Protein AF-A0A8I0HCQ2-F1 (afdb_monomer_lite)

Structure (mmCIF, N/CA/C/O backbone):
data_AF-A0A8I0HCQ2-F1
#
_entry.id   AF-A0A8I0HCQ2-F1
#
loop_
_atom_site.group_PDB
_atom_site.id
_atom_site.type_symbol
_atom_site.label_atom_id
_atom_site.label_alt_id
_atom_site.label_comp_id
_atom_site.label_asym_id
_atom_site.label_entity_id
_atom_site.label_seq_id
_atom_site.pdbx_PDB_ins_code
_atom_site.Cartn_x
_atom_site.Cartn_y
_atom_site.Cartn_z
_atom_site.occupancy
_atom_site.B_iso_or_equiv
_atom_site.auth_seq_id
_atom_site.auth_comp_id
_atom_site.auth_asym_id
_atom_site.auth_atom_id
_atom_site.pdbx_PDB_model_num
ATOM 1 N N . HIS A 1 1 ? -9.882 -11.339 -1.481 1.00 76.38 1 HIS A N 1
ATOM 2 C CA . HIS A 1 1 ? -9.170 -10.224 -0.811 1.00 76.38 1 HIS A CA 1
ATOM 3 C C . HIS A 1 1 ? -8.101 -9.730 -1.782 1.00 76.38 1 HIS A C 1
ATOM 5 O O . HIS A 1 1 ? -7.388 -10.578 -2.305 1.00 76.38 1 HIS A O 1
ATOM 11 N N . PRO A 1 2 ? -7.993 -8.423 -2.076 1.00 77.44 2 PRO A N 1
ATOM 12 C CA . PRO A 1 2 ? -7.195 -7.885 -3.193 1.00 77.44 2 PRO A CA 1
ATOM 13 C C . PRO A 1 2 ? -5.678 -8.141 -3.113 1.00 77.44 2 PRO A C 1
ATOM 15 O O . PRO A 1 2 ? -4.979 -7.949 -4.108 1.00 77.44 2 PRO A O 1
ATOM 18 N N . LEU A 1 3 ? -5.176 -8.599 -1.960 1.00 81.56 3 LEU A N 1
ATOM 19 C CA . LEU A 1 3 ? -3.800 -9.080 -1.794 1.00 81.56 3 LEU A CA 1
ATOM 20 C C . LEU A 1 3 ? -3.643 -10.597 -1.987 1.00 81.56 3 LEU A C 1
ATOM 22 O O . LEU A 1 3 ? -2.563 -11.046 -2.350 1.00 81.56 3 LEU A O 1
ATOM 26 N N . ASN A 1 4 ? -4.691 -11.392 -1.757 1.00 83.44 4 ASN A N 1
ATOM 27 C CA . ASN A 1 4 ? -4.573 -12.857 -1.700 1.00 83.44 4 ASN A CA 1
ATOM 28 C C . ASN A 1 4 ? -4.505 -13.488 -3.095 1.00 83.44 4 ASN A C 1
ATOM 30 O O . ASN A 1 4 ? -3.912 -14.547 -3.259 1.00 83.44 4 ASN A O 1
ATOM 34 N N . ASP A 1 5 ? -5.089 -12.815 -4.086 1.00 85.31 5 ASP A N 1
ATOM 35 C CA . ASP A 1 5 ? -5.152 -13.272 -5.477 1.00 85.31 5 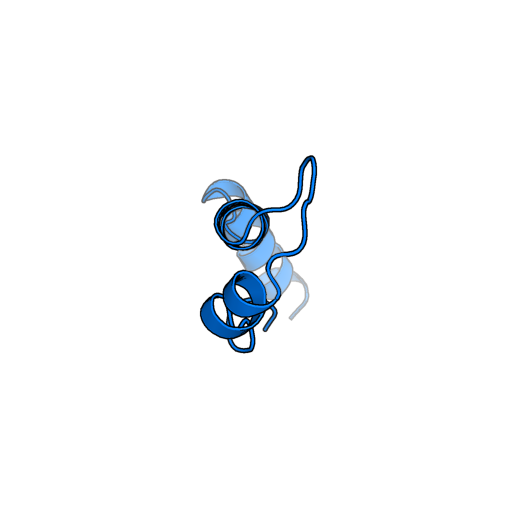ASP A CA 1
ATOM 36 C C . ASP A 1 5 ? -4.201 -12.473 -6.394 1.00 85.31 5 ASP A C 1
ATOM 38 O O . ASP A 1 5 ? -4.263 -12.580 -7.621 1.00 85.31 5 ASP A O 1
ATOM 42 N N . PHE A 1 6 ? -3.336 -11.627 -5.819 1.00 88.50 6 PHE A N 1
ATOM 43 C CA . PHE A 1 6 ? -2.412 -10.797 -6.586 1.00 88.50 6 PHE A CA 1
ATOM 44 C C . PHE A 1 6 ? -1.145 -11.572 -6.972 1.00 88.50 6 PHE A C 1
ATOM 46 O O . PHE A 1 6 ? -0.313 -11.895 -6.128 1.00 88.50 6 PHE A O 1
ATOM 53 N N . ASP A 1 7 ? -0.976 -11.823 -8.271 1.00 90.69 7 ASP A N 1
ATOM 54 C CA . ASP A 1 7 ? 0.208 -12.474 -8.843 1.00 90.69 7 ASP A CA 1
ATOM 55 C C . ASP A 1 7 ? 1.173 -11.426 -9.423 1.00 90.69 7 ASP A C 1
ATOM 57 O O . ASP A 1 7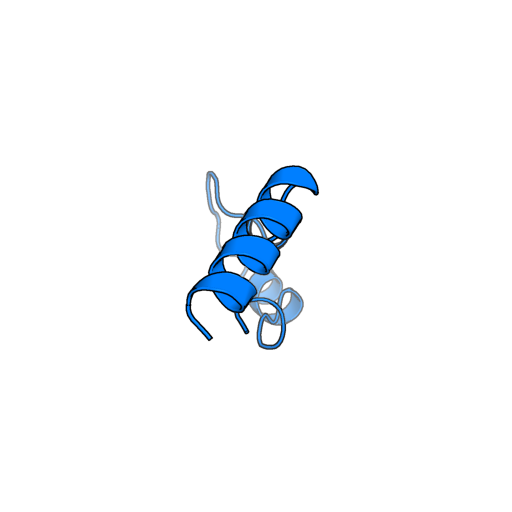 ? 1.102 -11.048 -10.601 1.00 90.69 7 ASP A O 1
ATOM 61 N N . SER A 1 8 ? 2.071 -10.931 -8.566 1.00 88.25 8 SER A N 1
ATOM 62 C CA . SER A 1 8 ? 3.080 -9.929 -8.928 1.00 88.25 8 SER A CA 1
ATOM 63 C C . SER A 1 8 ? 4.043 -10.436 -10.002 1.00 88.25 8 SER A C 1
ATOM 65 O O . SER A 1 8 ? 4.380 -9.693 -10.924 1.00 88.25 8 SER A O 1
ATOM 67 N N . LYS A 1 9 ? 4.429 -11.714 -9.940 1.00 89.25 9 LYS A N 1
ATOM 68 C CA . LYS A 1 9 ? 5.376 -12.324 -10.878 1.00 89.25 9 LYS A CA 1
ATOM 69 C C . LYS A 1 9 ? 4.804 -12.357 -12.292 1.00 89.25 9 LYS A C 1
ATOM 71 O O . LYS A 1 9 ? 5.430 -11.863 -13.227 1.00 89.25 9 LYS A O 1
ATOM 76 N N . ARG A 1 10 ? 3.574 -12.853 -12.447 1.00 91.56 10 ARG A N 1
ATOM 77 C CA . ARG A 1 10 ? 2.884 -12.863 -13.743 1.00 91.56 10 ARG A CA 1
ATOM 78 C C . ARG A 1 10 ? 2.646 -11.445 -14.260 1.00 91.56 10 ARG A C 1
ATOM 80 O O . ARG A 1 10 ? 2.566 -11.233 -15.469 1.00 91.56 10 ARG A O 1
ATOM 87 N N . TRP A 1 11 ? 2.452 -10.461 -13.380 1.00 87.31 11 TRP A N 1
ATOM 88 C CA . TRP A 1 11 ? 2.334 -9.056 -13.781 1.00 87.31 11 TRP A CA 1
ATOM 89 C C . TRP A 1 11 ? 3.651 -8.508 -14.350 1.00 87.31 11 TRP A C 1
ATOM 91 O O . TRP A 1 11 ? 3.642 -7.914 -15.428 1.00 87.31 11 TRP A O 1
ATOM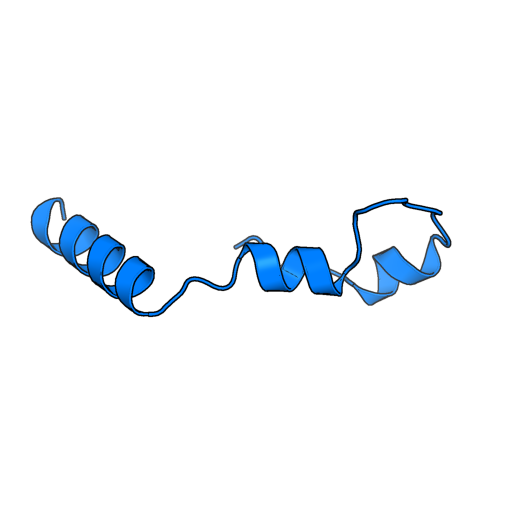 101 N N . GLU A 1 12 ? 4.777 -8.761 -13.682 1.00 87.38 12 GLU A N 1
ATOM 102 C CA . GLU A 1 12 ? 6.111 -8.305 -14.099 1.00 87.38 12 GLU A CA 1
ATOM 103 C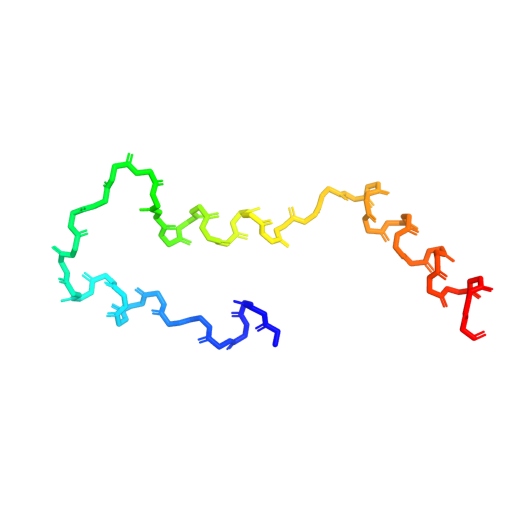 C . GLU A 1 12 ? 6.574 -8.938 -15.421 1.00 87.38 12 GLU A C 1
ATOM 105 O O . GLU A 1 12 ? 7.115 -8.244 -16.283 1.00 87.38 12 GLU A O 1
ATOM 110 N N . GLU A 1 13 ? 6.264 -10.219 -15.642 1.00 94.06 13 GLU A N 1
ATOM 111 C CA . GLU A 1 13 ? 6.559 -10.951 -16.887 1.00 94.06 13 GLU A CA 1
ATOM 112 C C . GLU A 1 13 ? 5.878 -10.358 -18.136 1.00 94.06 13 GLU A C 1
ATOM 114 O O . GLU A 1 13 ? 6.278 -10.644 -19.263 1.00 94.06 13 GLU A O 1
ATOM 119 N N . ARG A 1 14 ? 4.859 -9.501 -17.974 1.00 89.50 14 ARG A N 1
ATOM 120 C CA . ARG A 1 14 ? 4.189 -8.835 -19.105 1.00 89.50 14 ARG A CA 1
ATOM 121 C C . ARG A 1 14 ? 4.971 -7.645 -19.664 1.00 89.50 14 ARG A C 1
ATOM 123 O O . ARG A 1 14 ? 4.563 -7.108 -20.691 1.00 89.50 14 ARG A O 1
ATOM 130 N N . HIS A 1 15 ? 6.049 -7.212 -19.002 1.00 87.25 15 HIS A N 1
ATOM 131 C CA . HIS A 1 15 ? 6.904 -6.093 -19.428 1.00 87.25 15 HIS A CA 1
ATOM 132 C C . HIS A 1 15 ? 6.129 -4.806 -19.788 1.00 87.25 15 HIS A C 1
ATOM 134 O O . HIS A 1 15 ? 6.528 -4.035 -20.664 1.00 87.25 15 HIS A O 1
ATOM 140 N N . LEU A 1 16 ? 5.003 -4.561 -19.109 1.00 88.81 16 LEU A N 1
ATOM 141 C CA . LEU A 1 16 ? 4.163 -3.390 -19.341 1.00 88.81 16 LEU A CA 1
ATOM 142 C C . LEU A 1 16 ? 4.830 -2.145 -18.758 1.00 88.81 16 LEU A C 1
ATOM 144 O O . LEU A 1 16 ? 5.101 -2.074 -17.561 1.00 88.81 16 LEU A O 1
ATOM 148 N N . LYS A 1 17 ? 5.058 -1.133 -19.598 1.00 87.25 17 LYS A N 1
ATOM 149 C CA . LYS A 1 17 ? 5.579 0.157 -19.142 1.00 87.25 17 LYS A CA 1
ATOM 150 C C . LYS A 1 17 ? 4.446 1.005 -18.571 1.00 87.25 17 LYS A C 1
ATOM 152 O O . LYS A 1 17 ? 3.603 1.510 -19.309 1.00 87.25 17 LYS A O 1
ATOM 157 N N . THR A 1 18 ? 4.457 1.196 -17.261 1.00 87.25 18 THR A N 1
ATOM 158 C CA . THR A 1 18 ? 3.535 2.064 -16.522 1.00 87.25 18 THR A CA 1
ATOM 159 C C . THR A 1 18 ? 4.295 3.264 -15.957 1.00 87.25 18 THR A C 1
ATOM 161 O O . THR A 1 18 ? 5.471 3.171 -15.619 1.00 87.25 18 THR A O 1
ATOM 164 N N . TRP A 1 19 ? 3.631 4.418 -15.867 1.00 89.38 19 TRP A N 1
ATOM 165 C CA . TRP A 1 19 ? 4.236 5.644 -15.322 1.00 89.38 19 TRP A CA 1
ATOM 166 C C . TRP A 1 19 ? 4.063 5.799 -13.807 1.00 89.38 19 TRP A C 1
ATOM 168 O O . TRP A 1 19 ? 4.772 6.584 -13.190 1.00 89.38 19 TRP A O 1
ATOM 178 N N . TYR A 1 20 ? 3.111 5.075 -13.219 1.00 86.31 20 TYR A N 1
ATOM 179 C CA . TYR A 1 20 ? 2.697 5.254 -11.825 1.00 86.31 20 TYR A CA 1
ATOM 180 C C . TYR A 1 20 ? 2.457 3.918 -11.118 1.00 86.31 20 TYR A C 1
ATOM 182 O O . TYR A 1 20 ? 2.911 3.711 -9.999 1.00 86.31 20 TYR A O 1
ATOM 190 N N . TYR A 1 21 ? 1.788 2.978 -11.789 1.00 88.25 21 TYR A N 1
ATOM 191 C CA . TYR A 1 21 ? 1.466 1.682 -11.201 1.00 88.25 21 TYR A CA 1
ATOM 192 C C . TYR A 1 21 ? 2.692 0.767 -11.099 1.00 88.25 21 TYR A C 1
ATOM 194 O O . TYR A 1 21 ? 3.380 0.548 -12.094 1.00 88.25 21 TYR A O 1
ATOM 202 N N . THR A 1 22 ? 2.923 0.184 -9.923 1.00 89.69 22 THR A N 1
ATOM 203 C CA . THR A 1 22 ? 3.925 -0.868 -9.679 1.00 89.69 22 THR A CA 1
ATOM 204 C C . THR A 1 22 ? 3.336 -1.937 -8.760 1.00 89.69 22 THR A C 1
ATOM 206 O O . THR A 1 22 ? 2.382 -1.666 -8.030 1.00 89.69 22 THR A O 1
ATOM 209 N N . THR A 1 23 ? 3.908 -3.144 -8.761 1.00 90.12 23 THR A N 1
ATOM 210 C CA . THR A 1 23 ? 3.509 -4.232 -7.849 1.00 90.12 23 THR A CA 1
ATOM 211 C C . THR A 1 23 ? 3.638 -3.810 -6.380 1.00 90.12 23 THR A C 1
ATOM 213 O O . THR A 1 23 ? 2.735 -4.059 -5.588 1.00 90.12 23 THR A O 1
ATOM 216 N N . ASN A 1 24 ? 4.685 -3.057 -6.032 1.00 88.19 24 ASN A N 1
ATOM 217 C CA . ASN A 1 24 ? 4.866 -2.487 -4.692 1.00 88.19 24 ASN A CA 1
ATOM 218 C C . ASN A 1 24 ? 3.824 -1.417 -4.343 1.00 88.19 24 ASN A C 1
ATOM 220 O O . ASN A 1 24 ? 3.339 -1.384 -3.214 1.00 88.19 24 ASN A O 1
ATOM 224 N N . LEU A 1 25 ? 3.458 -0.557 -5.301 1.00 89.88 25 LEU A N 1
ATOM 225 C CA . LEU A 1 25 ? 2.399 0.430 -5.089 1.00 89.88 25 LEU A CA 1
ATOM 226 C C . LEU A 1 25 ? 1.047 -0.252 -4.850 1.00 89.88 25 LEU A C 1
ATOM 228 O O . LEU A 1 25 ? 0.302 0.189 -3.982 1.00 89.88 25 LEU A O 1
ATOM 232 N N . HIS A 1 26 ? 0.749 -1.336 -5.576 1.00 89.62 26 HIS A N 1
ATOM 233 C CA . HIS A 1 26 ? -0.457 -2.137 -5.351 1.00 89.62 26 HIS A CA 1
ATOM 234 C C . HIS A 1 26 ? -0.511 -2.660 -3.919 1.00 89.62 26 HIS A C 1
ATOM 236 O O . HIS A 1 26 ? -1.508 -2.451 -3.244 1.00 89.62 26 HIS A O 1
ATOM 242 N N . LEU A 1 27 ? 0.571 -3.269 -3.427 1.00 88.38 27 LEU A N 1
ATOM 243 C CA . LEU A 1 27 ? 0.636 -3.758 -2.047 1.00 88.38 27 LEU A CA 1
ATOM 244 C C . LEU A 1 27 ? 0.454 -2.623 -1.030 1.00 88.38 27 LEU A C 1
ATOM 246 O O . LEU A 1 27 ? -0.366 -2.738 -0.123 1.00 88.38 27 LEU A O 1
ATOM 250 N N . GLY A 1 28 ? 1.179 -1.516 -1.208 1.00 87.44 28 GLY A N 1
ATOM 251 C CA . GLY A 1 28 ? 1.121 -0.370 -0.300 1.00 87.44 28 GLY A CA 1
ATOM 252 C C . GLY A 1 28 ? -0.248 0.313 -0.257 1.00 87.44 28 GLY A C 1
ATOM 253 O O . GLY A 1 28 ? -0.654 0.776 0.801 1.00 87.44 28 GLY A O 1
ATOM 254 N N . ALA A 1 29 ? -0.993 0.329 -1.366 1.00 90.25 29 ALA A N 1
ATOM 255 C CA . ALA A 1 29 ? -2.330 0.923 -1.423 1.00 90.25 29 ALA A CA 1
ATOM 256 C C . ALA A 1 29 ? -3.361 0.207 -0.531 1.00 90.25 29 ALA A C 1
ATOM 258 O O . ALA A 1 29 ? -4.357 0.817 -0.150 1.00 90.25 29 ALA A O 1
ATOM 259 N N . PHE A 1 30 ? -3.123 -1.064 -0.194 1.00 87.56 30 PHE A N 1
ATOM 260 C CA . PHE A 1 30 ? -3.989 -1.853 0.688 1.00 87.56 30 PHE A CA 1
ATOM 261 C C . PHE A 1 30 ? -3.428 -2.014 2.109 1.00 87.56 30 PHE A C 1
ATOM 263 O O . PHE A 1 30 ? -4.069 -2.655 2.937 1.00 87.56 30 PHE A O 1
ATOM 270 N N . MET A 1 31 ? -2.257 -1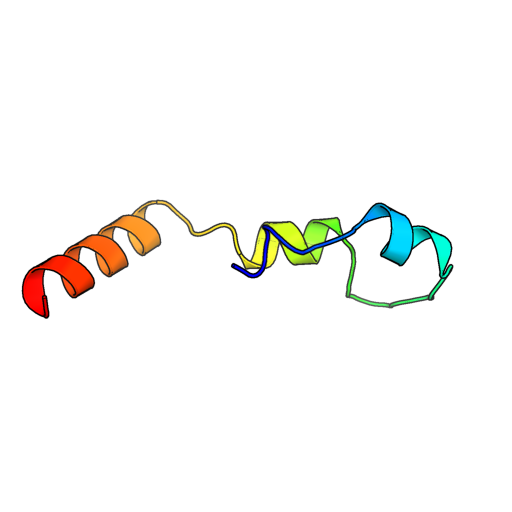.446 2.413 1.00 87.19 31 MET A N 1
ATOM 271 C CA . MET A 1 31 ? -1.738 -1.395 3.781 1.00 87.19 31 MET A CA 1
ATOM 272 C C . MET A 1 31 ? -2.344 -0.191 4.501 1.00 87.19 31 MET A C 1
ATOM 274 O O . MET A 1 31 ? -2.050 0.958 4.170 1.00 87.19 31 MET A O 1
ATOM 278 N N . LEU A 1 32 ? -3.203 -0.452 5.485 1.00 87.88 32 LEU A N 1
ATOM 279 C CA . LEU A 1 32 ? -3.844 0.596 6.269 1.00 87.88 32 LEU A CA 1
ATOM 280 C C . LEU A 1 32 ? -2.939 1.037 7.431 1.00 87.88 32 LEU A C 1
ATOM 282 O O . LEU A 1 32 ? -2.3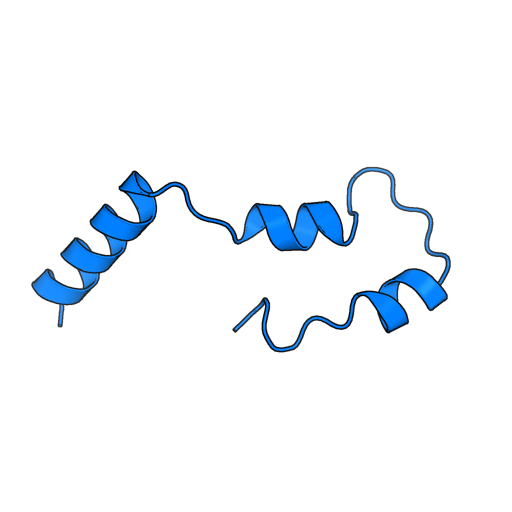14 0.203 8.086 1.00 87.88 32 LEU A O 1
ATOM 286 N N . PRO A 1 33 ? -2.850 2.344 7.730 1.00 90.19 33 PRO A N 1
ATOM 287 C CA . PRO A 1 33 ? -2.275 2.803 8.987 1.00 90.19 33 PRO A CA 1
ATOM 288 C C . PRO A 1 33 ? -3.077 2.267 10.178 1.00 90.19 33 PRO A C 1
ATOM 290 O O . PRO A 1 33 ? -4.301 2.187 10.104 1.00 90.19 33 PRO A O 1
ATOM 293 N N . LYS A 1 34 ? -2.408 2.004 11.308 1.00 87.12 34 LYS A N 1
ATOM 294 C CA . LYS A 1 34 ? -3.038 1.377 12.483 1.00 87.12 34 LYS A CA 1
ATOM 295 C C . LYS A 1 34 ? -4.322 2.076 12.954 1.00 87.12 34 LYS A C 1
ATOM 297 O O . LYS A 1 34 ? -5.303 1.413 13.255 1.00 87.12 34 LYS A O 1
ATOM 302 N N . TYR A 1 35 ? -4.352 3.410 12.942 1.00 89.94 35 TYR A N 1
ATOM 303 C CA . TYR A 1 35 ? -5.548 4.159 13.347 1.00 89.94 35 TYR A CA 1
ATOM 304 C C . TYR A 1 35 ? -6.755 3.914 12.426 1.00 89.94 35 TYR A C 1
ATOM 306 O O . TYR A 1 35 ? -7.887 4.008 12.879 1.00 89.94 35 TYR A O 1
ATOM 314 N N . VAL A 1 36 ? -6.531 3.614 11.143 1.00 88.62 36 VAL A N 1
ATOM 315 C CA . VAL A 1 36 ? -7.604 3.298 10.191 1.00 88.62 36 VAL A CA 1
ATOM 316 C C . VAL A 1 36 ? -8.123 1.885 10.434 1.00 88.62 36 VAL A C 1
ATOM 318 O O . VAL A 1 36 ? -9.329 1.681 10.395 1.00 88.62 36 VAL A O 1
ATOM 321 N N . GLU A 1 37 ? -7.237 0.930 10.736 1.00 88.00 37 GLU A N 1
ATOM 322 C CA . GLU A 1 37 ? -7.651 -0.416 11.160 1.00 88.00 37 GLU A CA 1
ATOM 323 C C . GLU A 1 37 ? -8.527 -0.351 12.415 1.00 88.00 37 GLU A C 1
ATOM 325 O O . GLU A 1 37 ? -9.594 -0.953 12.449 1.00 88.00 37 GLU A O 1
ATOM 330 N N . ASP A 1 38 ? -8.111 0.433 13.414 1.00 90.25 38 ASP A N 1
ATOM 331 C CA . ASP A 1 38 ? -8.852 0.577 14.669 1.00 90.25 38 ASP A CA 1
ATOM 332 C C . ASP A 1 38 ? -10.242 1.204 14.447 1.00 90.25 38 ASP A C 1
ATOM 334 O O . ASP A 1 38 ? -11.205 0.800 15.097 1.00 90.25 38 ASP A O 1
ATOM 338 N N . LEU A 1 39 ? -10.365 2.157 13.513 1.00 92.00 39 LEU A N 1
ATOM 339 C CA . LEU A 1 39 ? -11.652 2.751 13.130 1.00 92.00 39 LEU A CA 1
ATOM 340 C C . LEU A 1 39 ? -12.575 1.734 12.448 1.00 92.00 39 LEU A C 1
ATOM 342 O O . LEU A 1 39 ? -13.758 1.679 12.773 1.00 92.00 39 LEU A O 1
ATOM 346 N N . LEU A 1 40 ? -12.042 0.918 11.534 1.00 89.75 40 LEU A N 1
ATOM 347 C CA . LEU A 1 40 ? -12.817 -0.122 10.853 1.00 89.75 40 LEU A CA 1
ATOM 348 C C . LEU A 1 40 ? -13.268 -1.211 11.831 1.00 89.75 40 LEU A C 1
ATOM 350 O O . LEU A 1 40 ? -14.427 -1.608 11.817 1.00 89.75 40 LEU A O 1
ATOM 354 N N . GLU A 1 41 ? -12.389 -1.645 12.737 1.00 89.25 41 GLU A N 1
ATOM 355 C CA . GLU A 1 41 ? -12.755 -2.605 13.781 1.00 89.25 41 GLU A CA 1
ATOM 356 C C . GLU A 1 41 ? -13.839 -2.068 14.726 1.00 89.25 41 GLU A C 1
ATOM 358 O O . GLU A 1 41 ? -14.638 -2.848 15.246 1.00 89.25 41 GLU A O 1
ATOM 363 N N . GLN A 1 42 ? -13.835 -0.764 15.020 1.00 88.31 42 GLN A N 1
ATOM 364 C CA . GLN A 1 42 ? -14.891 -0.125 15.810 1.00 88.31 42 GLN A CA 1
ATOM 365 C C . GLN A 1 42 ? -16.211 -0.113 15.038 1.00 88.31 42 GLN A C 1
ATOM 367 O O . GLN A 1 42 ? -17.221 -0.553 15.580 1.00 88.31 42 GLN A O 1
ATOM 372 N N . GLU A 1 43 ? -16.193 0.302 13.769 1.00 89.44 43 GLU A N 1
ATOM 373 C CA . GLU A 1 43 ? -17.379 0.318 12.907 1.00 89.44 43 GLU A CA 1
ATOM 374 C C . GLU A 1 43 ? -18.004 -1.080 12.761 1.00 89.44 43 GLU A C 1
ATOM 376 O O . GLU A 1 43 ? -19.219 -1.232 12.893 1.00 89.44 43 GLU A O 1
ATOM 381 N N . GLU A 1 44 ? -17.186 -2.112 12.538 1.00 86.31 44 GLU A N 1
ATOM 382 C CA . GLU A 1 44 ? -17.649 -3.500 12.425 1.00 86.31 44 GLU A CA 1
ATOM 383 C C . GLU A 1 44 ? -18.267 -4.025 13.732 1.00 86.31 44 GLU A C 1
ATOM 385 O O . GLU A 1 44 ? -19.201 -4.822 13.688 1.00 86.31 44 GLU A O 1
ATOM 390 N N . LYS A 1 45 ? -17.784 -3.575 14.899 1.00 84.50 45 LYS A N 1
ATOM 391 C CA . LYS A 1 45 ? -18.343 -3.945 16.215 1.00 84.50 45 LYS A CA 1
ATOM 392 C C . LYS A 1 45 ? -19.631 -3.191 16.544 1.00 84.50 45 LYS A C 1
ATOM 394 O O . LYS A 1 45 ? -20.474 -3.733 17.251 1.00 84.50 45 LYS A O 1
ATOM 399 N N . GLU A 1 46 ? -19.765 -1.947 16.090 1.00 80.50 46 GLU A N 1
ATOM 400 C CA . GLU A 1 46 ? -20.943 -1.106 16.343 1.00 80.50 46 GLU A CA 1
ATOM 401 C C . GLU A 1 46 ? -22.122 -1.445 15.420 1.00 80.50 46 GLU A C 1
ATOM 403 O O . GLU A 1 46 ? -23.275 -1.303 15.828 1.00 80.50 46 GLU A O 1
ATOM 408 N N . ASN A 1 47 ? -21.840 -1.915 14.201 1.00 70.69 47 ASN A N 1
ATOM 409 C CA . ASN A 1 47 ? -22.845 -2.227 13.178 1.00 70.69 47 ASN A CA 1
ATOM 410 C C . ASN A 1 47 ? -23.046 -3.737 12.927 1.00 70.69 47 ASN A C 1
ATOM 412 O O . ASN A 1 47 ? -23.763 -4.101 11.989 1.00 70.69 47 ASN A O 1
ATOM 416 N N . GLY A 1 48 ? -22.399 -4.597 13.722 1.00 56.56 48 GLY A N 1
ATOM 417 C CA . GLY A 1 48 ? -22.445 -6.064 13.632 1.00 56.56 48 GLY A CA 1
ATOM 418 C C . GLY A 1 48 ? -23.501 -6.734 14.504 1.00 56.56 48 GLY A C 1
ATOM 419 O O . GLY A 1 48 ? -23.827 -6.198 15.586 1.00 56.56 48 GLY A O 1
#

InterPro domains:
  IPR029063 S-adenosyl-L-methionine-dependent methyltransferase superfamily [G3DSA:3.40.50.150] (1-46)

Radius of gyration: 15.25 Å; chains: 1; bounding box: 30×19×36 Å

Sequence (48 aa):
HPLNDFDSKRWEERHLKTWYYTTNLHLGAFMLPKYVEDLLEQEEKENG

Organism: NCBI:txid611301

Foldseek 3Di:
DQVVPDDQPVVVVVVDDDPPDHPVVSVVVPDDDPVVVVVVVVVVVVVD

pLDDT: mean 86.72, std 5.99, range [56.56, 94.06]

Secondary structure (DSSP, 8-state):
-TTTT--HHHHHTT----SS--HHHHHHHT---HHHHHHHHHHHHH--